Protein AF-A0A930AVY9-F1 (afdb_monomer_lite)

Secondary structure (DSSP, 8-state):
----EEEE-TT-SSPPP-SEEEEETHHHHHHHHTTPPPSEEES--TT--HHHH--

Foldseek 3Di:
DDADEDEFEPPPPDDDDHPAYEYEQVSVLVCVVVVHDHPYYDYPNPVPDVVSVDD

Sequence (55 aa):
METSVAIILKRCESIPTAENYIGVDKGALTLARNGKRMLLAIGDFDSVEESDLAY

Structure (mmCIF, N/CA/C/O backbone):
data_AF-A0A930AVY9-F1
#
_entry.id   AF-A0A930AVY9-F1
#
loop_
_atom_site.group_PDB
_atom_site.id
_atom_site.type_symbol
_atom_site.label_atom_id
_atom_site.label_alt_id
_atom_site.label_comp_id
_atom_site.label_asym_id
_atom_site.label_entity_id
_atom_site.label_seq_id
_atom_site.pdbx_PDB_ins_code
_atom_site.Cartn_x
_atom_site.Cartn_y
_atom_site.Cartn_z
_atom_site.occupancy
_atom_site.B_iso_or_equiv
_atom_site.auth_seq_id
_atom_site.auth_comp_id
_atom_site.auth_asym_id
_atom_site.auth_atom_id
_atom_site.pdbx_PDB_model_num
ATOM 1 N N . MET A 1 1 ? -18.789 2.073 17.161 1.00 63.38 1 MET A N 1
ATOM 2 C CA . MET A 1 1 ? -17.322 2.056 16.987 1.00 63.38 1 MET A CA 1
ATOM 3 C C . MET A 1 1 ? -16.990 3.171 16.024 1.00 63.38 1 MET A C 1
ATOM 5 O O . MET A 1 1 ? -17.718 3.314 15.050 1.00 63.38 1 MET A O 1
ATOM 9 N N . GLU A 1 2 ? -15.989 3.994 16.321 1.00 75.00 2 GLU A N 1
ATOM 10 C CA . GLU A 1 2 ? -15.506 4.966 15.339 1.00 75.00 2 GLU A CA 1
ATOM 11 C C . GLU A 1 2 ? -14.850 4.206 14.188 1.00 75.00 2 GLU A C 1
ATOM 13 O O . GLU A 1 2 ? -13.975 3.367 14.408 1.00 75.00 2 GLU A O 1
ATOM 18 N N . THR A 1 3 ? -15.315 4.460 12.968 1.00 85.88 3 THR A N 1
ATOM 19 C CA . THR A 1 3 ? -14.694 3.921 11.761 1.00 85.88 3 THR A CA 1
ATOM 20 C C . THR A 1 3 ? -13.299 4.517 11.628 1.00 85.88 3 THR A C 1
ATOM 22 O O . THR A 1 3 ? -13.139 5.738 11.635 1.00 85.88 3 THR A O 1
ATOM 25 N N . SER A 1 4 ? -12.287 3.660 11.496 1.00 90.62 4 SER A N 1
ATOM 26 C CA . SER A 1 4 ? -10.898 4.088 11.313 1.00 90.62 4 SER A CA 1
ATOM 27 C C . SER A 1 4 ? -10.437 3.850 9.879 1.00 90.62 4 SER A C 1
ATOM 29 O O . SER A 1 4 ? -10.794 2.854 9.242 1.00 90.62 4 SER A O 1
ATOM 31 N N . VAL A 1 5 ? -9.630 4.780 9.369 1.00 95.12 5 VAL A N 1
ATOM 32 C CA . VAL A 1 5 ? -8.979 4.681 8.061 1.00 95.12 5 VAL A CA 1
ATOM 33 C C . VAL A 1 5 ? -7.491 4.945 8.250 1.00 95.12 5 VAL A C 1
ATOM 35 O O . VAL A 1 5 ? -7.112 5.989 8.777 1.00 95.12 5 VAL A O 1
ATOM 38 N N . ALA A 1 6 ? -6.649 4.018 7.800 1.00 96.31 6 ALA A N 1
ATOM 39 C CA . ALA A 1 6 ? -5.208 4.219 7.726 1.00 96.31 6 ALA A CA 1
ATOM 40 C C . ALA A 1 6 ? -4.794 4.569 6.293 1.00 96.31 6 ALA A C 1
ATOM 42 O O . ALA A 1 6 ? -5.037 3.804 5.357 1.00 96.31 6 ALA A O 1
ATOM 43 N N . ILE A 1 7 ? -4.142 5.719 6.132 1.00 97.44 7 ILE A N 1
ATOM 44 C CA . ILE A 1 7 ? -3.540 6.134 4.864 1.00 97.44 7 ILE A CA 1
ATOM 45 C C . ILE A 1 7 ? -2.070 5.721 4.886 1.00 97.44 7 ILE A C 1
ATOM 47 O O . ILE A 1 7 ? -1.313 6.155 5.755 1.00 97.44 7 ILE A O 1
ATOM 51 N N . ILE A 1 8 ? -1.670 4.871 3.944 1.00 97.44 8 ILE A N 1
ATOM 52 C CA . ILE A 1 8 ? -0.314 4.330 3.868 1.00 97.44 8 ILE A CA 1
ATOM 53 C C . ILE A 1 8 ? 0.465 5.039 2.768 1.00 97.44 8 ILE A C 1
ATOM 55 O O . ILE A 1 8 ? 0.041 5.079 1.615 1.00 97.44 8 ILE A O 1
ATOM 59 N N . LEU A 1 9 ? 1.634 5.557 3.144 1.00 95.38 9 LEU A N 1
ATOM 60 C CA . LEU A 1 9 ? 2.595 6.212 2.258 1.00 95.38 9 LEU A CA 1
ATOM 61 C C . LEU A 1 9 ? 3.861 5.355 2.103 1.00 95.38 9 LEU A C 1
ATOM 63 O O . LEU A 1 9 ? 4.100 4.421 2.871 1.00 95.38 9 LEU A O 1
ATOM 67 N N . LYS A 1 10 ? 4.723 5.730 1.151 1.00 88.19 10 LYS A N 1
ATOM 68 C CA . LYS A 1 10 ? 5.967 5.021 0.785 1.00 88.19 10 LYS A CA 1
ATOM 69 C C . LYS A 1 10 ? 6.859 4.591 1.962 1.00 88.19 10 LYS A C 1
ATOM 71 O O . LYS A 1 10 ? 7.464 3.531 1.890 1.00 88.19 10 LYS A O 1
ATOM 76 N N . ARG A 1 11 ? 6.993 5.411 3.011 1.00 87.81 11 ARG A N 1
ATOM 77 C CA . ARG A 1 11 ? 7.915 5.171 4.145 1.00 87.81 11 ARG A CA 1
ATOM 78 C C . ARG A 1 11 ? 7.244 4.531 5.364 1.00 87.81 11 ARG A C 1
ATOM 80 O O . ARG A 1 11 ? 7.730 4.666 6.479 1.00 87.81 11 ARG A O 1
ATOM 87 N N . CYS A 1 12 ? 6.104 3.879 5.172 1.00 90.44 12 CYS A N 1
ATOM 88 C CA . CYS A 1 12 ? 5.454 3.131 6.237 1.00 90.44 12 CYS A CA 1
ATOM 89 C C . CYS A 1 12 ? 6.300 1.898 6.600 1.00 90.44 12 CYS A C 1
ATOM 91 O O . CYS A 1 12 ? 6.387 0.955 5.820 1.00 90.44 12 CYS A O 1
ATOM 93 N N . GLU A 1 13 ? 6.936 1.925 7.772 1.00 89.88 13 GLU A N 1
ATOM 94 C CA . GLU A 1 13 ? 7.778 0.823 8.267 1.00 89.88 13 GLU A CA 1
ATOM 95 C C . GLU A 1 13 ? 6.950 -0.351 8.806 1.00 89.88 13 GLU A C 1
ATOM 97 O O . GLU A 1 13 ? 7.369 -1.503 8.742 1.00 89.88 13 GLU A O 1
ATOM 102 N N . SER A 1 14 ? 5.753 -0.064 9.322 1.00 93.19 14 SER A N 1
ATOM 103 C CA . SER A 1 14 ? 4.797 -1.070 9.779 1.00 93.19 14 SER A CA 1
ATOM 104 C C . SER A 1 14 ? 3.373 -0.629 9.467 1.00 93.19 14 SER A C 1
ATOM 106 O O . SER A 1 14 ? 2.996 0.519 9.706 1.00 93.19 14 SER A O 1
ATOM 108 N N . ILE A 1 15 ? 2.575 -1.548 8.921 1.00 94.62 15 ILE A N 1
ATOM 109 C CA . ILE A 1 15 ? 1.179 -1.274 8.580 1.00 94.62 15 ILE A CA 1
ATOM 110 C C . ILE A 1 15 ? 0.353 -1.329 9.876 1.00 94.62 15 ILE A C 1
ATOM 112 O O . ILE A 1 15 ? 0.258 -2.407 10.470 1.00 94.62 15 ILE A O 1
ATOM 116 N N . PRO A 1 16 ? -0.267 -0.220 10.322 1.00 94.06 16 PRO A N 1
ATOM 117 C CA . PRO A 1 16 ? -1.107 -0.227 11.514 1.00 94.06 16 PRO A CA 1
ATOM 118 C C . PRO A 1 16 ? -2.354 -1.088 11.297 1.00 94.06 16 PRO A C 1
ATOM 120 O O . PRO A 1 16 ? -2.856 -1.215 10.177 1.00 94.06 16 PRO A O 1
ATOM 123 N N . THR A 1 17 ? -2.901 -1.651 12.372 1.00 93.25 17 THR A N 1
ATOM 124 C CA . THR A 1 17 ? -4.217 -2.301 12.327 1.00 93.25 17 THR A CA 1
ATOM 125 C C . THR A 1 17 ? -5.296 -1.233 12.189 1.00 93.25 17 THR A C 1
ATOM 127 O O . THR A 1 17 ? -5.435 -0.379 13.061 1.00 93.25 17 THR A O 1
ATOM 130 N N . ALA A 1 18 ? -6.060 -1.290 11.102 1.00 94.06 18 ALA A N 1
ATOM 131 C CA . ALA A 1 18 ? -7.197 -0.417 10.845 1.00 94.06 18 ALA A CA 1
ATOM 132 C C . ALA A 1 18 ? -8.318 -1.212 10.174 1.00 94.06 18 ALA A C 1
ATOM 134 O O . ALA A 1 18 ? -8.073 -2.253 9.562 1.00 94.06 18 ALA A O 1
ATOM 135 N N . GLU A 1 19 ? -9.546 -0.712 10.289 1.00 94.12 19 GLU A N 1
ATOM 136 C CA . GLU A 1 19 ? -10.701 -1.300 9.603 1.00 94.12 19 GLU A CA 1
ATOM 137 C C . GLU A 1 19 ? -10.606 -1.092 8.086 1.00 94.12 19 GLU A C 1
ATOM 139 O O . GLU A 1 19 ? -10.911 -1.992 7.306 1.00 94.12 19 GLU A O 1
ATOM 144 N N . ASN A 1 20 ? -10.125 0.084 7.674 1.00 96.56 20 ASN A N 1
ATOM 145 C CA . ASN A 1 20 ? -10.019 0.481 6.279 1.00 96.56 20 ASN A CA 1
ATOM 146 C C . ASN A 1 20 ? -8.622 1.002 5.949 1.00 96.56 20 ASN A C 1
ATOM 148 O O . ASN A 1 20 ? -7.975 1.658 6.768 1.00 96.56 20 ASN A O 1
ATOM 152 N N . TYR A 1 21 ? -8.200 0.782 4.705 1.00 97.81 21 TYR A N 1
ATOM 153 C CA . TYR A 1 21 ? -6.914 1.245 4.198 1.00 97.81 21 TYR A CA 1
ATOM 154 C C . TYR A 1 21 ? -7.070 2.056 2.917 1.00 97.81 21 TYR A C 1
ATOM 156 O O . TYR A 1 21 ? -7.851 1.697 2.033 1.00 97.81 21 TYR A O 1
ATOM 164 N N . ILE A 1 22 ? -6.274 3.114 2.796 1.00 98.12 22 ILE A N 1
ATOM 165 C CA . ILE A 1 22 ? -6.051 3.846 1.549 1.00 98.12 22 ILE A CA 1
ATOM 166 C C . ILE A 1 22 ? -4.552 3.810 1.263 1.00 98.12 22 ILE A C 1
ATOM 168 O O . ILE A 1 22 ? -3.744 4.13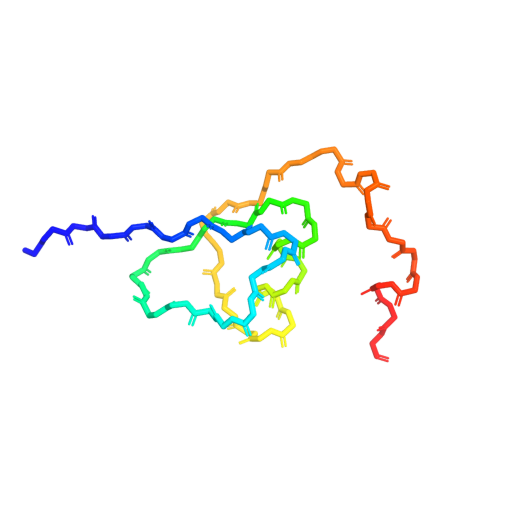7 2.131 1.00 98.12 22 ILE A O 1
ATOM 172 N N . GLY A 1 23 ? -4.178 3.391 0.060 1.00 97.56 23 GLY A N 1
ATOM 173 C CA . GLY A 1 23 ? -2.788 3.397 -0.387 1.00 97.56 23 GLY A CA 1
ATOM 174 C C . GLY A 1 23 ? -2.481 4.632 -1.220 1.00 97.56 23 GLY A C 1
ATOM 175 O O . GLY A 1 23 ? -3.280 4.982 -2.086 1.00 97.56 23 GLY A O 1
ATOM 176 N N . VAL A 1 24 ? -1.331 5.266 -0.991 1.00 97.50 24 VAL A N 1
ATOM 177 C CA . VAL A 1 24 ? -0.865 6.388 -1.820 1.00 97.50 24 VAL A CA 1
ATOM 178 C C . VAL A 1 24 ? 0.455 6.040 -2.498 1.00 97.50 24 VAL A C 1
ATOM 180 O O . VAL A 1 24 ? 1.421 5.705 -1.807 1.00 97.50 24 VAL A O 1
ATOM 183 N N . ASP A 1 25 ? 0.492 6.092 -3.829 1.00 95.81 25 ASP A N 1
ATOM 184 C CA . ASP A 1 25 ? 1.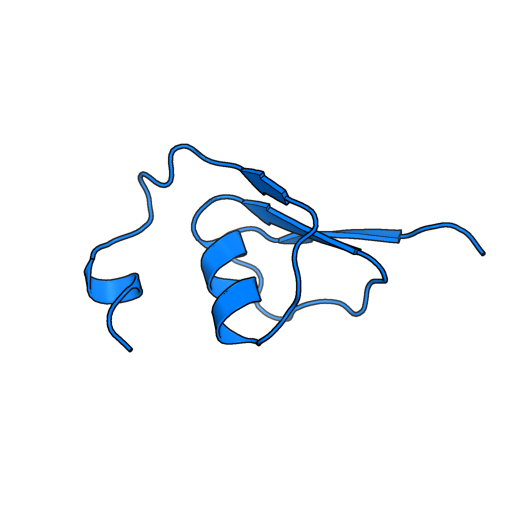635 5.701 -4.667 1.00 95.81 25 ASP A CA 1
ATOM 185 C C . ASP A 1 25 ? 2.226 4.339 -4.249 1.00 95.81 25 ASP A C 1
ATOM 187 O O . ASP A 1 25 ? 1.508 3.338 -4.157 1.00 95.81 25 ASP A O 1
ATOM 191 N N . LYS A 1 26 ? 3.524 4.278 -3.900 1.00 95.38 26 LYS A N 1
ATOM 192 C CA . LYS A 1 26 ? 4.160 3.060 -3.358 1.00 95.38 26 LYS A CA 1
ATOM 193 C C . LYS A 1 26 ? 3.485 2.518 -2.097 1.00 95.38 26 LYS A C 1
ATOM 195 O O . LYS A 1 26 ? 3.595 1.329 -1.822 1.00 95.38 26 LYS A O 1
ATOM 200 N N . GLY A 1 27 ? 2.776 3.343 -1.331 1.00 95.75 27 GLY A N 1
ATOM 201 C CA . GLY A 1 27 ? 1.981 2.879 -0.196 1.00 95.75 27 GLY A CA 1
ATOM 202 C C . GLY A 1 27 ? 0.868 1.906 -0.602 1.00 95.75 27 GLY A C 1
ATOM 203 O O . GLY A 1 27 ? 0.577 0.972 0.146 1.00 95.75 27 GLY A O 1
ATOM 204 N N . ALA A 1 28 ? 0.302 2.051 -1.807 1.00 96.00 28 ALA A N 1
ATOM 205 C CA . ALA A 1 28 ? -0.660 1.093 -2.353 1.00 96.00 28 ALA A CA 1
ATOM 206 C C . ALA A 1 28 ? -0.010 -0.265 -2.658 1.00 96.00 28 ALA A C 1
ATOM 208 O O . ALA A 1 28 ? -0.569 -1.309 -2.320 1.00 96.00 28 ALA A O 1
ATOM 209 N N . LEU A 1 29 ? 1.208 -0.259 -3.207 1.00 93.56 29 LEU A N 1
ATOM 210 C CA . LEU A 1 29 ? 2.009 -1.474 -3.394 1.00 93.56 29 LEU A CA 1
ATOM 211 C C . LEU A 1 29 ? 2.365 -2.145 -2.071 1.00 93.56 29 LEU A C 1
ATOM 213 O O . LEU A 1 29 ? 2.240 -3.363 -1.957 1.00 93.56 29 LEU A O 1
ATOM 217 N N . THR A 1 30 ? 2.754 -1.371 -1.055 1.00 93.50 30 THR A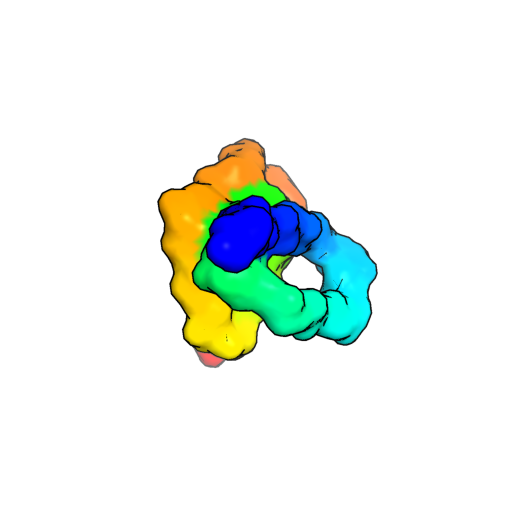 N 1
ATOM 218 C CA . THR A 1 30 ? 3.020 -1.896 0.291 1.00 93.50 30 THR A CA 1
ATOM 219 C C . THR A 1 30 ? 1.801 -2.630 0.849 1.00 93.50 30 THR A C 1
ATOM 221 O O . THR A 1 30 ? 1.937 -3.742 1.363 1.00 93.50 30 THR A O 1
ATOM 224 N N . LEU A 1 31 ? 0.603 -2.056 0.712 1.00 95.38 31 LEU A N 1
ATOM 225 C CA . LEU A 1 31 ? -0.642 -2.699 1.136 1.00 95.38 31 LEU A CA 1
ATOM 226 C C . LEU A 1 31 ? -0.947 -3.970 0.328 1.00 95.38 31 LEU A C 1
ATOM 228 O O . LEU A 1 31 ? -1.225 -5.011 0.926 1.00 95.38 31 LEU A O 1
ATOM 232 N N . ALA A 1 32 ? -0.838 -3.911 -1.003 1.00 92.75 32 ALA A N 1
ATOM 233 C CA . ALA A 1 32 ? -1.100 -5.044 -1.890 1.00 92.75 32 ALA A CA 1
ATOM 234 C C . ALA A 1 32 ? -0.170 -6.238 -1.608 1.00 92.75 32 ALA A C 1
ATOM 236 O O . ALA A 1 32 ? -0.646 -7.360 -1.437 1.00 92.75 32 ALA A O 1
ATOM 237 N N . ARG A 1 33 ? 1.139 -5.991 -1.459 1.00 90.81 33 ARG A N 1
ATOM 238 C CA . ARG A 1 33 ? 2.147 -7.020 -1.131 1.00 90.81 33 ARG A CA 1
ATOM 239 C C . ARG A 1 33 ? 1.909 -7.690 0.224 1.00 90.81 33 ARG A C 1
ATOM 241 O O . ARG A 1 33 ? 2.281 -8.840 0.411 1.00 90.81 33 ARG A O 1
ATOM 248 N N . ASN A 1 34 ? 1.270 -6.990 1.160 1.00 92.38 34 ASN A N 1
ATOM 249 C CA . ASN A 1 34 ? 0.919 -7.518 2.481 1.00 92.38 34 ASN A CA 1
ATOM 250 C C . ASN A 1 34 ? -0.515 -8.079 2.547 1.00 92.38 34 ASN A C 1
ATOM 252 O O . ASN A 1 34 ? -1.034 -8.316 3.641 1.00 92.38 34 ASN A O 1
ATOM 256 N N . GLY A 1 35 ? -1.185 -8.257 1.402 1.00 93.19 35 GLY A N 1
ATOM 257 C CA . GLY A 1 35 ? -2.542 -8.806 1.335 1.00 93.19 35 GLY A CA 1
ATOM 258 C C . GLY A 1 35 ? -3.599 -7.932 2.018 1.00 93.19 35 GLY A C 1
ATOM 259 O O . GLY A 1 35 ? -4.642 -8.432 2.439 1.00 93.19 35 GLY A O 1
ATOM 260 N N . LYS A 1 36 ? -3.339 -6.628 2.180 1.00 94.88 36 LYS A N 1
ATOM 261 C CA . LYS A 1 36 ? -4.271 -5.690 2.812 1.00 94.88 36 LYS A CA 1
ATOM 262 C C . LYS A 1 36 ? -5.206 -5.105 1.761 1.00 94.88 36 LYS A C 1
ATOM 264 O O . LYS A 1 36 ? -4.774 -4.424 0.833 1.00 94.88 36 LYS A O 1
ATOM 269 N N . ARG A 1 37 ? -6.508 -5.350 1.922 1.00 95.19 37 ARG A N 1
ATOM 270 C CA . ARG A 1 37 ? -7.535 -4.786 1.042 1.00 95.19 37 ARG A CA 1
ATOM 271 C C . ARG A 1 37 ? -7.633 -3.274 1.251 1.00 95.19 37 ARG A C 1
ATOM 273 O O . ARG A 1 37 ? -7.895 -2.811 2.357 1.00 95.19 37 ARG A O 1
ATOM 280 N N . MET A 1 38 ? -7.474 -2.531 0.163 1.00 96.38 38 MET A N 1
ATOM 281 C CA . MET A 1 38 ? -7.676 -1.085 0.112 1.00 96.38 38 MET A CA 1
ATOM 282 C C . MET A 1 38 ? -9.126 -0.749 -0.243 1.00 96.38 38 MET A C 1
ATOM 284 O O . MET A 1 38 ? -9.754 -1.456 -1.031 1.00 96.38 38 MET A O 1
ATOM 288 N N . LEU A 1 39 ? -9.632 0.359 0.298 1.00 97.75 39 LEU A N 1
ATOM 289 C CA . LEU A 1 39 ? -10.825 1.024 -0.230 1.00 97.75 39 LEU A CA 1
ATOM 290 C C . LEU A 1 39 ? -10.501 1.801 -1.506 1.00 97.75 39 LEU A C 1
ATOM 292 O O . LEU A 1 39 ? -11.309 1.844 -2.428 1.00 97.75 39 LEU A O 1
ATOM 296 N N . LEU A 1 40 ? -9.322 2.425 -1.536 1.00 97.38 40 LEU A N 1
ATOM 297 C CA . LEU A 1 40 ? -8.880 3.290 -2.618 1.00 97.38 40 LEU A CA 1
ATOM 298 C C . LEU A 1 40 ? -7.348 3.283 -2.708 1.00 97.38 40 LEU A C 1
ATOM 300 O O . LEU A 1 40 ? -6.660 3.228 -1.686 1.00 97.38 40 LEU A O 1
ATOM 304 N N . ALA A 1 41 ? -6.832 3.356 -3.932 1.00 97.00 41 ALA A N 1
ATOM 305 C CA . ALA A 1 41 ? -5.438 3.663 -4.222 1.00 97.00 41 ALA A CA 1
ATOM 306 C C . ALA A 1 41 ? -5.392 5.012 -4.955 1.00 97.00 41 ALA A C 1
ATOM 308 O O . ALA A 1 41 ? -6.175 5.222 -5.881 1.00 97.00 41 ALA A O 1
ATOM 309 N N . ILE A 1 42 ? -4.531 5.930 -4.517 1.00 97.06 42 ILE A N 1
ATOM 310 C CA . ILE A 1 42 ? -4.452 7.303 -5.037 1.00 97.06 42 ILE A CA 1
ATOM 311 C C . ILE A 1 42 ? -3.001 7.624 -5.376 1.00 97.06 42 ILE A C 1
ATOM 313 O O . ILE A 1 42 ? -2.106 7.291 -4.609 1.00 97.06 42 ILE A O 1
ATOM 317 N N . GLY A 1 43 ? -2.767 8.293 -6.495 1.00 95.62 43 GLY A N 1
ATOM 318 C CA . GLY A 1 43 ? -1.425 8.674 -6.916 1.00 95.62 43 GLY A CA 1
ATOM 319 C C . GLY A 1 43 ? -1.343 8.819 -8.424 1.00 95.62 43 GLY A C 1
ATOM 320 O O . GLY A 1 43 ? -2.197 8.291 -9.139 1.00 95.62 43 GLY A O 1
ATOM 321 N N . ASP A 1 44 ? -0.331 9.529 -8.907 1.00 95.62 44 ASP A N 1
ATOM 322 C CA . ASP A 1 44 ? 0.109 9.388 -10.298 1.00 95.62 44 ASP A CA 1
ATOM 323 C C . ASP A 1 44 ? 1.015 8.158 -10.472 1.00 95.62 44 ASP A C 1
ATOM 325 O O . ASP A 1 44 ? 1.245 7.723 -11.601 1.00 95.62 44 ASP A O 1
ATOM 329 N N . PHE A 1 45 ? 1.448 7.556 -9.354 1.00 94.06 45 PHE A N 1
ATOM 330 C CA . PHE A 1 45 ? 2.302 6.381 -9.286 1.00 94.06 45 PHE A CA 1
ATOM 331 C C . PHE A 1 45 ? 3.656 6.584 -9.975 1.00 94.06 45 PHE A C 1
ATOM 333 O O . PHE A 1 45 ? 4.297 5.606 -10.351 1.00 94.06 45 PHE A O 1
ATOM 340 N N . ASP A 1 46 ? 4.135 7.827 -10.075 1.00 93.31 46 ASP A N 1
ATOM 341 C CA . ASP A 1 46 ? 5.428 8.162 -10.688 1.00 93.31 46 ASP A CA 1
ATOM 342 C C . ASP A 1 46 ? 6.619 7.495 -9.979 1.00 93.31 46 ASP A C 1
ATOM 344 O O . ASP A 1 46 ? 7.659 7.204 -10.568 1.00 93.31 46 ASP A O 1
ATOM 348 N N . SER A 1 47 ? 6.442 7.218 -8.690 1.00 89.38 47 SER A N 1
ATOM 349 C CA . SER A 1 47 ? 7.437 6.567 -7.866 1.00 89.38 47 SER A CA 1
ATOM 350 C C . SER A 1 47 ? 7.459 5.056 -8.058 1.00 89.38 47 SER A C 1
ATOM 352 O O . SER A 1 47 ? 8.442 4.448 -7.651 1.00 89.38 47 SER A O 1
ATOM 354 N N . VAL A 1 48 ? 6.423 4.442 -8.635 1.00 90.31 48 VAL A N 1
ATOM 355 C CA . VAL A 1 48 ? 6.331 2.995 -8.871 1.00 90.31 48 VAL A CA 1
ATOM 356 C C . VAL A 1 48 ? 7.153 2.609 -10.093 1.00 90.31 48 VAL A C 1
ATOM 358 O O . VAL A 1 48 ? 6.910 3.091 -11.193 1.00 90.31 48 VAL A O 1
ATOM 361 N N . GLU A 1 49 ? 8.097 1.692 -9.910 1.00 91.06 49 GLU A N 1
ATOM 362 C CA . GLU A 1 49 ? 8.917 1.174 -11.006 1.00 91.06 49 GLU A CA 1
ATOM 363 C C . GLU A 1 49 ? 8.369 -0.170 -11.511 1.00 91.06 49 GLU A C 1
ATOM 365 O O . GLU A 1 49 ? 7.690 -0.889 -10.780 1.00 91.06 49 GLU A O 1
ATOM 370 N 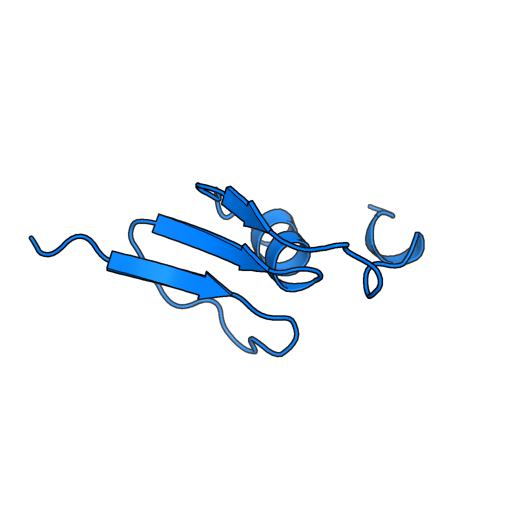N . GLU A 1 50 ? 8.703 -0.576 -12.740 1.00 89.50 50 GLU A N 1
ATOM 371 C CA . GLU A 1 50 ? 8.338 -1.915 -13.247 1.00 89.50 50 GLU A CA 1
ATOM 372 C C . GLU A 1 50 ? 8.890 -3.040 -12.358 1.00 89.50 50 GLU A C 1
ATOM 374 O O . GLU A 1 50 ? 8.235 -4.062 -12.152 1.00 89.50 50 GLU A O 1
ATOM 379 N N . SER A 1 51 ? 10.068 -2.820 -11.767 1.00 89.69 51 SER A N 1
ATOM 380 C CA . SER A 1 51 ? 10.685 -3.714 -10.783 1.00 89.69 51 SER A CA 1
ATOM 381 C C . SER A 1 51 ? 9.810 -3.917 -9.542 1.00 89.69 51 SER A C 1
ATOM 383 O O . SER A 1 51 ? 9.875 -4.971 -8.914 1.00 89.69 51 SER A O 1
ATOM 385 N N . ASP A 1 52 ? 8.950 -2.949 -9.205 1.00 85.25 52 ASP A N 1
ATOM 386 C CA . ASP A 1 52 ? 8.014 -3.077 -8.096 1.00 85.25 52 ASP A CA 1
ATOM 387 C C . ASP A 1 52 ? 6.811 -3.981 -8.427 1.00 85.25 52 ASP A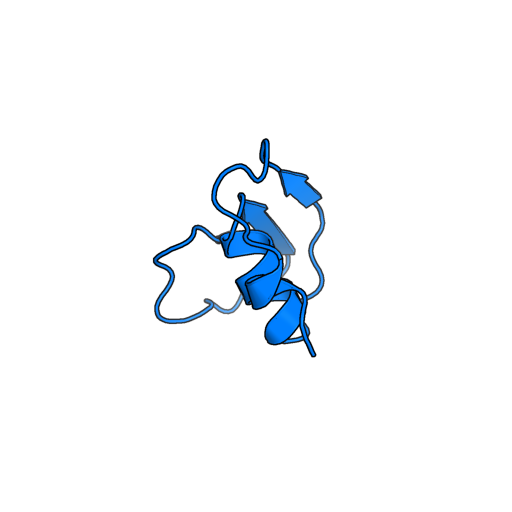 C 1
ATOM 389 O O . ASP A 1 52 ? 6.141 -4.471 -7.514 1.00 85.25 52 ASP A O 1
ATOM 393 N N . LEU A 1 53 ? 6.539 -4.2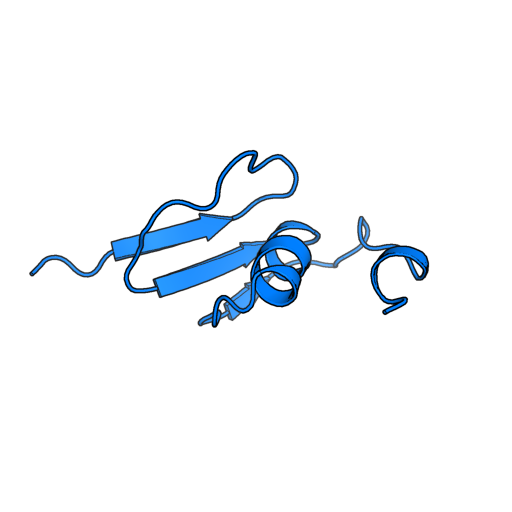14 -9.711 1.00 82.44 53 LEU A N 1
ATOM 394 C CA . LEU A 1 53 ? 5.427 -5.036 -10.197 1.00 82.44 53 LEU A CA 1
ATOM 395 C C . LEU A 1 53 ? 5.836 -6.486 -10.484 1.00 82.44 53 LEU A C 1
ATOM 397 O O . LEU A 1 53 ? 4.968 -7.332 -10.704 1.00 82.44 53 LEU A O 1
ATOM 401 N N . ALA A 1 54 ? 7.139 -6.775 -10.489 1.00 76.88 54 ALA A N 1
ATOM 402 C CA . ALA A 1 54 ? 7.651 -8.128 -10.624 1.00 76.88 54 ALA A CA 1
ATOM 403 C C . ALA A 1 54 ? 7.343 -8.937 -9.348 1.00 76.88 54 ALA A C 1
ATOM 405 O O . ALA A 1 54 ? 7.651 -8.499 -8.238 1.00 76.88 54 ALA A O 1
ATOM 406 N N . TYR A 1 55 ? 6.684 -10.086 -9.534 1.00 60.16 55 TYR A N 1
ATOM 407 C CA . TYR A 1 55 ? 6.259 -11.017 -8.481 1.00 60.16 55 TYR A CA 1
ATOM 408 C C . TYR A 1 55 ? 7.402 -11.898 -7.978 1.00 60.16 55 TYR A C 1
ATOM 410 O O . TYR A 1 55 ? 8.181 -12.387 -8.828 1.00 60.16 55 TYR A O 1
#

Radius of gyration: 11.28 Å; chains: 1; bounding box: 28×20×30 Å

pLDDT: mean 91.77, std 7.53, range [60.16, 98.12]